Protein AF-A0A8D8NTU5-F1 (afdb_monomer_lite)

Organism: Culex pipiens (NCBI:txid7175)

Radius of gyration: 19.09 Å; chains: 1; bounding box: 68×35×54 Å

Foldseek 3Di:
DDDDPPDPPDVPPPDFDWQAQAAAPQPRDHTDGDKWKAFFQDFSHIHDPCCVVVLNDDPPDDSQGAIAIAGDPVRQVVDVVRQQFRFAARQRRRGRAHLLRNLVCCVVPPPPPPPRFTHANCCCHPPCVNYTDGTDPDDNNVCSCPVVVSDDPPPPPPPD

pLDDT: mean 86.29, std 16.46, range [33.97, 98.19]

Sequence (160 aa):
LLDVPAGRYSPHKDRPLIIAGISCTTCQKKPFAGNRYACLVCHNYDLCEECHTGKRFSKHHLPYHPMQQIMLKEAYAAQNPPPESIFRCPYCGDGELSASGLRDHCQELHQNCPGIRVRCSICGVCRVPYKNFTLLKSSLLDHLRDYHGLKGTEEAQNSG

Structure (mmCIF, N/CA/C/O backbone):
data_AF-A0A8D8NTU5-F1
#
_entry.id   AF-A0A8D8NTU5-F1
#
loop_
_atom_site.group_PDB
_atom_site.id
_atom_site.type_symbol
_atom_site.label_atom_id
_atom_site.label_alt_id
_atom_site.label_comp_id
_atom_site.label_asym_id
_atom_site.label_entity_id
_atom_site.label_seq_id
_atom_site.pdbx_PDB_ins_code
_atom_site.Cartn_x
_atom_site.Cartn_y
_atom_site.Cartn_z
_atom_site.occupancy
_atom_site.B_iso_or_equiv
_atom_site.auth_seq_id
_atom_site.auth_comp_id
_atom_site.auth_asym_id
_atom_site.auth_atom_id
_atom_site.pdbx_PDB_model_num
ATOM 1 N N . LEU A 1 1 ? -49.994 18.461 16.532 1.00 41.72 1 LEU A N 1
ATOM 2 C CA . LEU A 1 1 ? -49.641 17.459 15.505 1.00 41.72 1 LEU A CA 1
ATOM 3 C C . LEU A 1 1 ? -48.348 17.944 14.877 1.00 41.72 1 LEU A C 1
ATOM 5 O O . LEU A 1 1 ? -48.370 18.992 14.256 1.00 41.72 1 LEU A O 1
ATOM 9 N N . LEU A 1 2 ? -47.220 17.321 15.220 1.00 33.97 2 LEU A N 1
ATOM 10 C CA . LEU A 1 2 ? -45.899 17.761 14.767 1.00 33.97 2 LEU A CA 1
ATOM 11 C C . LEU A 1 2 ? -45.625 17.160 13.387 1.00 33.97 2 LEU A C 1
ATOM 13 O O . LEU A 1 2 ? -45.531 15.940 13.263 1.00 33.97 2 LEU A O 1
ATOM 17 N N . ASP A 1 3 ? -45.494 18.020 12.383 1.00 40.88 3 ASP A N 1
ATOM 18 C CA . ASP A 1 3 ? -45.007 17.663 11.055 1.00 40.88 3 ASP A CA 1
ATOM 19 C C . ASP A 1 3 ? -43.499 17.379 11.120 1.00 40.88 3 ASP A C 1
ATOM 21 O O . ASP A 1 3 ? -42.673 18.289 11.200 1.00 40.88 3 ASP A O 1
ATOM 25 N N . VAL A 1 4 ? -43.131 16.097 11.102 1.00 50.38 4 VAL A N 1
ATOM 26 C CA . VAL A 1 4 ? -41.750 15.649 10.878 1.00 50.38 4 VAL A CA 1
ATOM 27 C C . VAL A 1 4 ? -41.600 15.371 9.380 1.00 50.38 4 VAL A C 1
ATOM 29 O O . VAL A 1 4 ? -42.286 14.481 8.871 1.00 50.38 4 VAL A O 1
ATOM 32 N N . PRO A 1 5 ? -40.734 16.086 8.638 1.00 49.81 5 PRO A N 1
ATOM 33 C CA . PRO A 1 5 ? -40.533 15.792 7.228 1.00 49.81 5 PRO A CA 1
ATOM 34 C C . PRO A 1 5 ? -39.857 14.428 7.074 1.00 49.81 5 PRO A C 1
ATOM 36 O O . PRO A 1 5 ? -38.965 14.063 7.843 1.00 49.81 5 PRO A O 1
ATOM 39 N N . ALA A 1 6 ? -40.286 13.685 6.053 1.00 51.97 6 ALA A N 1
ATOM 40 C CA . ALA A 1 6 ? -39.784 12.371 5.671 1.00 51.97 6 ALA A CA 1
ATOM 41 C C . ALA A 1 6 ? -38.309 12.424 5.217 1.00 51.97 6 ALA A C 1
ATOM 43 O O . ALA A 1 6 ? -37.983 12.320 4.035 1.00 51.97 6 ALA A O 1
ATOM 44 N N . GLY A 1 7 ? -37.394 12.586 6.169 1.00 46.09 7 GLY A N 1
ATOM 45 C CA . GLY A 1 7 ? -35.979 12.306 5.995 1.00 46.09 7 GLY A CA 1
ATOM 46 C C . GLY A 1 7 ? -35.772 10.799 6.052 1.00 46.09 7 GLY A C 1
ATOM 47 O O . GLY A 1 7 ? -36.058 10.164 7.063 1.00 46.09 7 GLY A O 1
ATOM 48 N N . ARG A 1 8 ? -35.298 10.213 4.951 1.00 50.47 8 ARG A N 1
ATOM 49 C CA . ARG A 1 8 ? -34.954 8.790 4.842 1.00 50.47 8 ARG A CA 1
ATOM 50 C C . ARG A 1 8 ? -33.957 8.409 5.943 1.00 50.47 8 ARG A C 1
ATOM 52 O O . ARG A 1 8 ? -32.763 8.669 5.807 1.00 50.47 8 ARG A O 1
ATOM 59 N N . TYR A 1 9 ? -34.436 7.783 7.014 1.00 42.56 9 TYR A N 1
ATOM 60 C CA . TYR A 1 9 ? -33.579 7.109 7.982 1.00 42.56 9 TYR A CA 1
ATOM 61 C C . TYR A 1 9 ? -32.863 5.965 7.257 1.00 42.56 9 TYR A C 1
ATOM 63 O O . TYR A 1 9 ? -33.484 4.974 6.878 1.00 42.56 9 TYR A O 1
ATOM 71 N N . SER A 1 10 ? -31.567 6.143 6.996 1.00 48.06 10 SER A N 1
ATOM 72 C CA . SER A 1 10 ? -30.708 5.114 6.417 1.00 48.06 10 SER A CA 1
ATOM 73 C C . SER A 1 10 ? -29.808 4.579 7.535 1.00 48.06 10 SER A C 1
ATOM 75 O O . SER A 1 10 ? -28.871 5.277 7.927 1.00 48.06 10 SER A O 1
ATOM 77 N N . PRO A 1 11 ? -30.066 3.376 8.079 1.00 46.66 11 PRO A N 1
ATOM 78 C CA . PRO A 1 11 ? -29.432 2.863 9.303 1.00 46.66 11 PRO A CA 1
ATOM 79 C C . PRO A 1 11 ? -27.925 2.546 9.176 1.00 46.66 11 PRO A C 1
ATOM 81 O O . PRO A 1 11 ? -27.339 1.938 10.070 1.00 46.66 11 PRO A O 1
ATOM 84 N N . HIS A 1 12 ? -27.275 2.954 8.081 1.00 53.31 12 HIS A N 1
ATOM 85 C CA . HIS A 1 12 ? -25.890 2.613 7.751 1.00 53.31 12 HIS A CA 1
ATOM 86 C C . HIS A 1 12 ? -24.923 3.806 7.687 1.00 53.31 12 HIS A C 1
ATOM 88 O O . HIS A 1 12 ? -23.729 3.582 7.514 1.00 53.31 12 HIS A O 1
ATOM 94 N N . LYS A 1 13 ? -25.386 5.058 7.825 1.00 53.03 13 LYS A N 1
ATOM 95 C CA . LYS A 1 13 ? -24.521 6.236 7.608 1.00 53.03 13 LYS A CA 1
ATOM 96 C C . LYS A 1 13 ? -23.620 6.614 8.796 1.00 53.03 13 LYS A C 1
ATOM 98 O O . LYS A 1 13 ? -22.629 7.299 8.583 1.00 53.03 13 LYS A O 1
ATOM 103 N N . ASP A 1 14 ? -23.905 6.108 9.998 1.00 61.22 14 ASP A N 1
ATOM 104 C CA . ASP A 1 14 ? -23.246 6.566 11.235 1.00 61.22 14 ASP A CA 1
ATOM 105 C C . ASP A 1 14 ? -22.324 5.530 11.894 1.00 61.22 14 ASP A C 1
ATOM 107 O O . ASP A 1 14 ? -21.728 5.799 12.939 1.00 61.22 14 ASP A O 1
ATOM 111 N N . ARG A 1 15 ? -22.179 4.328 11.317 1.00 70.94 15 ARG A N 1
ATOM 112 C CA . ARG A 1 15 ? -21.249 3.333 11.863 1.00 70.94 15 ARG A CA 1
ATOM 113 C C . ARG A 1 15 ? -19.886 3.476 11.182 1.00 70.94 15 ARG A C 1
ATOM 115 O O . ARG A 1 15 ? -19.788 3.186 9.989 1.00 70.94 15 ARG A O 1
ATOM 122 N N . PRO A 1 16 ? -18.824 3.858 11.913 1.00 79.19 16 PRO A N 1
ATOM 123 C CA . PRO A 1 16 ? -17.495 3.915 11.332 1.00 79.19 16 PRO A CA 1
ATOM 124 C C . PRO A 1 16 ? -17.075 2.522 10.869 1.00 79.19 16 PRO A C 1
ATOM 126 O O . PRO A 1 16 ? -17.228 1.535 11.591 1.00 79.19 16 PRO A O 1
ATOM 129 N N . LEU A 1 17 ? -16.532 2.452 9.660 1.00 88.31 17 LEU A N 1
ATOM 130 C CA . LEU A 1 17 ? -15.917 1.245 9.131 1.00 88.31 17 LEU A CA 1
ATOM 131 C C . LEU A 1 17 ? -14.670 0.911 9.960 1.00 88.31 17 LEU A C 1
ATOM 133 O O . LEU A 1 17 ? -13.812 1.768 10.183 1.00 88.31 17 LEU A O 1
ATOM 137 N N . ILE A 1 18 ? -14.609 -0.325 10.461 1.00 91.94 18 ILE A N 1
ATOM 138 C CA . ILE A 1 18 ? -13.620 -0.757 11.454 1.00 91.94 18 ILE A CA 1
ATOM 139 C C . ILE A 1 18 ? -12.559 -1.658 10.817 1.00 91.94 18 ILE A C 1
ATOM 141 O O . ILE A 1 18 ? -12.872 -2.699 10.238 1.00 91.94 18 ILE A O 1
ATOM 145 N N . ILE A 1 19 ? -11.286 -1.310 11.015 1.00 92.88 19 ILE A N 1
ATOM 146 C CA . ILE A 1 19 ? -10.144 -2.176 10.723 1.00 92.88 19 ILE A CA 1
ATOM 147 C C . ILE A 1 19 ? -9.940 -3.137 11.899 1.00 92.88 19 ILE A C 1
ATOM 149 O O . ILE A 1 19 ? -9.322 -2.805 12.915 1.00 92.88 19 ILE A O 1
ATOM 153 N N . ALA A 1 20 ? -10.467 -4.352 11.766 1.00 91.19 20 ALA A N 1
ATOM 154 C CA . ALA A 1 20 ? -10.200 -5.441 12.700 1.00 91.19 20 ALA A CA 1
ATOM 155 C C . ALA A 1 20 ? -8.873 -6.152 12.369 1.00 91.19 20 ALA A C 1
ATOM 157 O O . ALA A 1 20 ? -8.402 -6.137 11.235 1.00 91.19 20 ALA A O 1
ATOM 158 N N . GLY A 1 21 ? -8.254 -6.793 13.365 1.00 89.38 21 GLY A N 1
ATOM 159 C CA . GLY A 1 21 ? -7.074 -7.650 13.166 1.00 89.38 21 GLY A CA 1
ATOM 160 C C . GLY A 1 21 ? -5.720 -6.930 13.120 1.00 89.38 21 GLY A C 1
ATOM 161 O O . GLY A 1 21 ? -4.723 -7.517 13.543 1.00 89.38 21 GLY A O 1
ATOM 162 N N . ILE A 1 22 ? -5.683 -5.650 12.750 1.00 94.12 22 ILE A N 1
ATOM 163 C CA . ILE A 1 22 ? -4.462 -4.830 12.660 1.00 94.12 22 ILE A CA 1
ATOM 164 C C . ILE A 1 22 ? -4.324 -3.921 13.883 1.00 94.12 22 ILE A C 1
ATOM 166 O O . ILE A 1 22 ? -5.315 -3.405 14.392 1.00 94.12 22 ILE A O 1
ATOM 170 N N . SER A 1 23 ? -3.094 -3.742 14.366 1.00 95.06 23 SER A N 1
ATOM 171 C CA . SER A 1 23 ? -2.765 -2.755 15.399 1.00 95.06 23 SER A CA 1
ATOM 172 C C . SER A 1 23 ? -1.952 -1.632 14.776 1.00 95.06 23 SER A C 1
ATOM 174 O O . SER A 1 23 ? -1.042 -1.905 13.995 1.00 95.06 23 SER A O 1
ATOM 176 N N . CYS A 1 24 ? -2.268 -0.385 15.120 1.00 96.12 24 CYS A N 1
ATOM 177 C CA . CYS A 1 24 ? -1.425 0.738 14.731 1.00 96.12 24 CYS A CA 1
ATOM 178 C C . CYS A 1 24 ? -0.057 0.615 15.419 1.00 96.12 24 CYS A C 1
ATOM 180 O O . CYS A 1 24 ? 0.020 0.634 16.644 1.00 96.12 24 CYS A O 1
ATOM 182 N N . THR A 1 25 ? 1.035 0.547 14.663 1.00 95.69 25 THR A N 1
ATOM 183 C CA . THR A 1 25 ? 2.390 0.388 15.208 1.00 95.69 25 THR A CA 1
ATOM 184 C C . THR A 1 25 ? 2.808 1.564 16.094 1.00 95.69 25 THR A C 1
ATOM 186 O O . THR A 1 25 ? 3.612 1.389 17.005 1.00 95.69 25 THR A O 1
ATOM 189 N N . THR A 1 26 ? 2.254 2.759 15.866 1.00 95.44 26 THR A N 1
ATOM 190 C CA . THR A 1 26 ? 2.629 3.960 16.624 1.00 95.44 26 THR A CA 1
ATOM 191 C C . THR A 1 26 ? 1.812 4.146 17.904 1.00 95.44 26 THR A C 1
ATOM 193 O O . THR A 1 26 ? 2.392 4.384 18.958 1.00 95.44 26 THR A O 1
ATOM 196 N N . CYS A 1 27 ? 0.478 4.052 17.844 1.00 96.19 27 CYS A N 1
ATOM 197 C CA . CYS A 1 27 ? -0.388 4.299 19.009 1.00 96.19 27 CYS A CA 1
ATOM 198 C C . CYS A 1 27 ? -0.999 3.033 19.621 1.00 96.19 27 CYS A C 1
ATOM 200 O O . CYS A 1 27 ? -1.753 3.134 20.581 1.00 96.19 27 CYS A O 1
ATOM 202 N N . GLN A 1 28 ? -0.714 1.857 19.055 1.00 96.00 28 GLN A N 1
ATOM 203 C CA . GLN A 1 28 ? -1.180 0.539 19.510 1.00 96.00 28 GLN A CA 1
ATOM 204 C C . GLN A 1 28 ? -2.709 0.349 19.518 1.00 96.00 28 GLN A C 1
ATOM 206 O O . GLN A 1 28 ? -3.205 -0.682 19.970 1.00 96.00 28 GLN A O 1
ATOM 211 N N . LYS A 1 29 ? -3.472 1.311 18.977 1.00 95.69 29 LYS A N 1
ATOM 212 C CA . LYS A 1 29 ? -4.934 1.236 18.857 1.00 95.69 29 LYS A CA 1
ATOM 213 C C . LYS A 1 29 ? -5.326 0.007 18.022 1.00 95.69 29 LYS A C 1
ATOM 215 O O . LYS A 1 29 ? -4.844 -0.148 16.896 1.00 95.69 29 LYS A O 1
ATOM 220 N N . LYS A 1 30 ? -6.204 -0.839 18.576 1.00 94.50 30 LYS A N 1
ATOM 221 C CA . LYS A 1 30 ? -6.808 -2.013 17.927 1.00 94.50 30 LYS A CA 1
ATOM 222 C C . LYS A 1 30 ? -8.157 -2.361 18.592 1.00 94.50 30 LYS A C 1
ATOM 224 O O . LYS A 1 30 ? -8.174 -2.551 19.804 1.00 94.50 30 LYS A O 1
ATOM 229 N N . PRO A 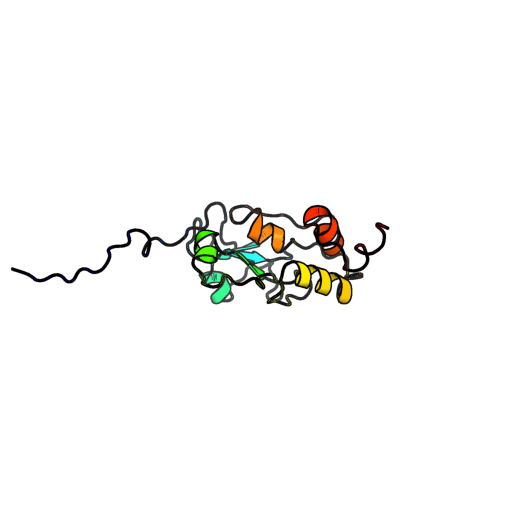1 31 ? -9.256 -2.518 17.830 1.00 92.44 31 PRO A N 1
ATOM 230 C CA . PRO A 1 31 ? -9.387 -2.119 16.429 1.00 92.44 31 PRO A CA 1
ATOM 231 C C . PRO A 1 31 ? -9.376 -0.583 16.290 1.00 92.44 31 PRO A C 1
ATOM 233 O O . PRO A 1 31 ? -9.436 0.139 17.285 1.00 92.44 31 PRO A O 1
ATOM 236 N N . PHE A 1 32 ? -9.300 -0.067 15.065 1.00 94.69 32 PHE A N 1
ATOM 237 C CA . PHE A 1 32 ? -9.429 1.370 14.797 1.00 94.69 32 PHE A CA 1
ATOM 238 C C . PHE A 1 32 ? -10.366 1.638 13.619 1.00 94.69 32 PHE A C 1
ATOM 240 O O . PHE A 1 32 ? -10.533 0.792 12.744 1.00 94.69 32 PHE A O 1
ATOM 247 N N . ALA A 1 33 ? -10.999 2.809 13.629 1.00 92.19 33 ALA A N 1
ATOM 248 C CA . ALA A 1 33 ? -11.869 3.278 12.557 1.00 92.19 33 ALA A CA 1
ATOM 249 C C . ALA A 1 33 ? -11.074 3.955 11.432 1.00 92.19 33 ALA A C 1
ATOM 251 O O . ALA A 1 33 ? -9.964 4.443 11.664 1.00 92.19 33 ALA A O 1
ATOM 252 N N . GLY A 1 34 ? -11.686 4.029 10.250 1.00 90.81 34 GLY A N 1
ATOM 253 C CA . GLY A 1 34 ? -11.158 4.768 9.104 1.00 90.81 34 GLY A CA 1
ATOM 254 C C . GLY A 1 34 ? -10.188 3.944 8.263 1.00 90.81 34 GLY A C 1
ATOM 255 O O . GLY A 1 34 ? -10.322 2.725 8.145 1.00 90.81 34 GLY A O 1
ATOM 256 N N . ASN A 1 35 ? -9.217 4.623 7.658 1.00 94.44 35 ASN A N 1
ATOM 257 C CA . ASN A 1 35 ? -8.268 3.999 6.740 1.00 94.44 35 ASN A CA 1
ATOM 258 C C . ASN A 1 35 ? -7.093 3.322 7.463 1.00 94.44 35 ASN A C 1
ATOM 260 O O . ASN A 1 35 ? -6.574 3.810 8.474 1.00 94.44 35 ASN A O 1
ATOM 264 N N . ARG A 1 36 ? -6.624 2.206 6.894 1.00 96.38 36 ARG A N 1
ATOM 265 C CA . ARG A 1 36 ? -5.341 1.586 7.248 1.00 96.38 36 ARG A CA 1
ATOM 266 C C . ARG A 1 36 ? -4.259 2.133 6.324 1.00 96.38 36 ARG A C 1
ATOM 268 O O . ARG A 1 36 ? -4.437 2.140 5.113 1.00 96.38 36 ARG A O 1
ATOM 275 N N . TYR A 1 37 ? -3.115 2.509 6.877 1.00 97.12 37 TYR A N 1
ATOM 276 C CA . TYR A 1 37 ? -1.943 2.908 6.102 1.00 97.12 37 TYR A CA 1
ATOM 277 C C . TYR A 1 37 ? -0.820 1.910 6.346 1.00 97.12 37 TYR A C 1
ATOM 279 O O . TYR A 1 37 ? -0.261 1.857 7.437 1.00 97.12 37 TYR A O 1
ATOM 287 N N . ALA A 1 38 ? -0.491 1.103 5.345 1.00 97.06 38 ALA A N 1
ATOM 288 C CA . ALA A 1 38 ? 0.543 0.080 5.438 1.00 97.06 38 ALA A CA 1
ATOM 289 C C . ALA A 1 38 ? 1.843 0.578 4.800 1.00 97.06 38 ALA A C 1
ATOM 291 O O . ALA A 1 38 ? 1.839 0.984 3.641 1.00 97.06 38 ALA A O 1
ATOM 292 N N . CYS A 1 39 ? 2.968 0.508 5.513 1.00 97.31 39 CYS A N 1
ATOM 293 C CA . CYS A 1 39 ? 4.276 0.727 4.885 1.00 97.31 39 CYS A CA 1
ATOM 294 C C . CYS A 1 39 ? 4.514 -0.336 3.806 1.00 97.31 39 CYS A C 1
ATOM 296 O O . CYS A 1 39 ? 4.079 -1.468 3.948 1.00 97.31 39 CYS A O 1
ATOM 298 N N . LEU A 1 40 ? 5.216 -0.027 2.729 1.00 97.25 40 LEU A N 1
ATOM 299 C CA . LEU A 1 40 ? 5.481 -0.997 1.666 1.00 97.25 40 LEU A CA 1
ATOM 300 C C . LEU A 1 40 ? 6.873 -1.635 1.775 1.00 97.25 40 LEU A C 1
ATOM 302 O O . LEU A 1 40 ? 7.197 -2.524 0.996 1.00 97.25 40 LEU 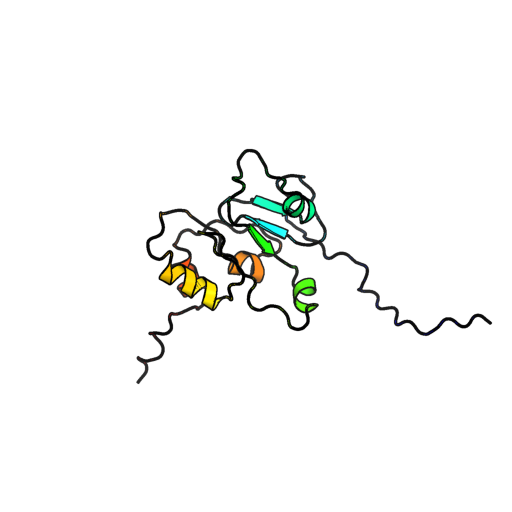A O 1
ATOM 306 N N . VAL A 1 41 ? 7.669 -1.244 2.777 1.00 95.44 41 VAL A N 1
ATOM 307 C CA . VAL A 1 41 ? 9.070 -1.684 2.950 1.00 95.44 41 VAL A CA 1
ATOM 308 C C . VAL A 1 41 ? 9.318 -2.341 4.314 1.00 95.44 41 VAL A C 1
ATOM 310 O O . VAL A 1 41 ? 10.063 -3.311 4.425 1.00 95.44 41 VAL A O 1
ATOM 313 N N . CYS A 1 42 ? 8.671 -1.866 5.379 1.00 94.81 42 CYS A N 1
ATOM 314 C CA . CYS A 1 42 ? 8.811 -2.456 6.713 1.00 94.81 42 CYS A CA 1
ATOM 315 C C . CYS A 1 42 ? 7.946 -3.712 6.877 1.00 94.81 42 CYS A C 1
ATOM 317 O O . CYS A 1 42 ? 6.860 -3.807 6.305 1.00 94.81 42 CYS A O 1
ATOM 319 N N . HIS A 1 43 ? 8.371 -4.637 7.739 1.00 91.38 43 HIS A N 1
ATOM 320 C CA . HIS A 1 43 ? 7.546 -5.763 8.184 1.00 91.38 43 HIS A CA 1
ATOM 321 C C . HIS A 1 43 ? 6.482 -5.291 9.181 1.00 91.38 43 HIS A C 1
ATOM 323 O O . HIS A 1 43 ? 6.823 -4.588 10.128 1.00 91.38 43 HIS A O 1
ATOM 329 N N . ASN A 1 44 ? 5.224 -5.714 8.997 1.00 88.75 44 ASN A N 1
ATOM 330 C CA . ASN A 1 44 ? 4.120 -5.505 9.952 1.00 88.75 44 ASN A CA 1
ATOM 331 C C . ASN A 1 44 ? 3.992 -4.057 10.471 1.00 88.75 44 ASN A C 1
ATOM 333 O O . ASN A 1 44 ? 3.676 -3.836 11.640 1.00 88.75 44 ASN A O 1
ATOM 337 N N . TYR A 1 45 ? 4.303 -3.078 9.617 1.00 95.38 45 TYR A N 1
ATOM 338 C CA . TYR A 1 45 ? 4.206 -1.665 9.958 1.00 95.38 45 TYR A CA 1
ATOM 339 C C . TYR A 1 45 ? 2.945 -1.081 9.340 1.00 95.38 45 TYR A C 1
ATOM 341 O O . TYR A 1 45 ? 2.853 -0.947 8.112 1.00 95.38 45 TYR A O 1
ATOM 349 N N . ASP A 1 46 ? 1.993 -0.759 10.203 1.00 96.06 46 ASP A N 1
ATOM 350 C CA . ASP A 1 46 ? 0.654 -0.324 9.849 1.00 96.06 46 ASP A CA 1
ATOM 351 C C . ASP A 1 46 ? 0.249 0.825 10.766 1.00 96.06 46 ASP A C 1
ATOM 353 O O . ASP A 1 46 ? 0.431 0.761 11.978 1.00 96.06 46 ASP A O 1
ATOM 357 N N . LEU A 1 47 ? -0.307 1.887 10.203 1.00 96.88 47 LEU A N 1
ATOM 358 C CA . LEU A 1 47 ? -0.774 3.053 10.933 1.00 96.88 47 LEU A CA 1
ATOM 359 C C . LEU A 1 47 ? -2.283 3.194 10.773 1.00 96.88 47 LEU A C 1
ATOM 361 O O . LEU A 1 47 ? -2.839 2.929 9.704 1.00 96.88 47 LEU A O 1
ATOM 365 N N . CYS A 1 48 ? -2.943 3.647 11.837 1.00 97.00 48 CYS A N 1
ATOM 366 C CA . CYS A 1 48 ? -4.271 4.225 11.699 1.00 97.00 48 CYS A CA 1
ATOM 367 C C . CYS A 1 48 ? -4.182 5.593 11.010 1.00 97.00 48 CYS A C 1
ATOM 369 O O . CYS A 1 48 ? -3.129 6.239 11.003 1.00 97.00 48 CYS A O 1
ATOM 371 N N . GLU A 1 49 ? -5.310 6.054 10.481 1.00 95.88 49 GLU A N 1
ATOM 372 C CA . GLU A 1 49 ? -5.434 7.341 9.797 1.00 95.88 49 GLU A CA 1
ATOM 373 C C . GLU A 1 49 ? -4.935 8.532 10.623 1.00 95.88 49 GLU A C 1
ATOM 375 O O . GLU A 1 49 ? -4.183 9.358 10.113 1.00 95.88 49 GLU A O 1
ATOM 380 N N . GLU A 1 50 ? -5.245 8.576 11.920 1.00 96.44 50 GLU A N 1
ATOM 381 C CA . GLU A 1 50 ? -4.782 9.633 12.831 1.00 96.44 50 GLU A CA 1
ATOM 382 C C . GLU A 1 50 ? -3.245 9.679 12.934 1.00 96.44 50 GLU A C 1
ATOM 384 O O . GLU A 1 50 ? -2.635 10.745 12.897 1.00 96.44 50 GLU A O 1
ATOM 389 N N . CYS A 1 51 ? -2.590 8.518 13.037 1.00 96.88 51 CYS A N 1
ATOM 390 C CA . CYS A 1 51 ? -1.130 8.453 13.109 1.00 96.88 51 CYS A CA 1
ATOM 391 C C . CYS A 1 51 ? -0.476 8.798 11.772 1.00 96.88 51 CYS A C 1
ATOM 393 O O . CYS A 1 51 ? 0.549 9.475 11.768 1.00 96.88 51 CYS A O 1
ATOM 395 N N . HIS A 1 52 ? -1.060 8.353 10.659 1.00 96.62 52 HIS A N 1
ATOM 396 C CA . HIS A 1 52 ? -0.542 8.654 9.330 1.00 96.62 52 HIS A CA 1
ATOM 397 C C . HIS A 1 52 ? -0.661 10.150 9.001 1.00 96.62 52 HIS A C 1
ATOM 399 O O . HIS A 1 52 ? 0.333 10.791 8.667 1.00 96.62 52 HIS A O 1
ATOM 405 N N . THR A 1 53 ? -1.851 10.732 9.169 1.00 95.50 53 THR A N 1
ATOM 406 C CA . THR A 1 53 ? -2.108 12.162 8.909 1.00 95.50 53 THR A CA 1
ATOM 407 C C . THR A 1 53 ? -1.349 13.070 9.875 1.00 95.50 53 THR A C 1
ATOM 409 O O . THR A 1 53 ? -0.779 14.076 9.459 1.00 95.50 53 THR A O 1
ATOM 412 N N . GLY A 1 54 ? -1.235 12.667 11.144 1.00 96.06 54 GLY A N 1
ATOM 413 C CA . GLY A 1 54 ? -0.400 13.332 12.143 1.00 96.06 54 GLY A CA 1
ATOM 414 C C . GLY A 1 54 ? 1.108 13.129 11.956 1.00 96.06 54 GLY A C 1
ATOM 415 O O . GLY A 1 54 ? 1.867 13.541 12.831 1.00 96.06 54 GLY A O 1
ATOM 416 N N . LYS A 1 55 ? 1.550 12.468 10.873 1.00 94.62 55 LYS A N 1
ATOM 417 C CA . LYS A 1 55 ? 2.960 12.165 10.559 1.00 94.62 55 LYS A CA 1
ATOM 418 C C . LYS A 1 55 ? 3.712 11.515 11.730 1.00 94.62 55 LYS A C 1
ATOM 420 O O . LYS A 1 55 ? 4.900 11.760 11.931 1.00 94.62 55 LYS A O 1
ATOM 425 N N . ARG A 1 56 ? 3.025 10.687 12.525 1.00 93.88 56 ARG A N 1
ATOM 426 C CA . ARG A 1 56 ? 3.614 9.992 13.674 1.00 93.88 56 ARG A CA 1
ATOM 427 C C . ARG A 1 56 ? 4.262 8.692 13.202 1.00 93.88 56 ARG A C 1
ATOM 429 O O . ARG A 1 56 ? 3.589 7.832 12.637 1.00 93.88 56 ARG A O 1
ATOM 436 N N . PHE A 1 57 ? 5.540 8.507 13.507 1.00 90.31 57 PHE A N 1
ATOM 437 C CA . PHE A 1 57 ? 6.290 7.296 13.176 1.00 90.31 57 PHE A CA 1
ATOM 438 C C . PHE A 1 57 ? 7.081 6.781 14.382 1.00 90.31 57 PHE A C 1
ATOM 440 O O . PHE A 1 57 ? 7.349 7.508 15.338 1.00 90.31 57 PHE A O 1
ATOM 447 N N . SER A 1 58 ? 7.443 5.500 14.348 1.00 88.00 58 SER A N 1
ATOM 448 C CA . SER A 1 58 ? 8.271 4.880 15.387 1.00 88.00 58 SER A CA 1
ATOM 449 C C . SER A 1 58 ? 9.761 5.039 15.081 1.00 88.00 58 SER A C 1
ATOM 451 O O . SER A 1 58 ? 10.123 5.060 13.908 1.00 88.00 58 SER A O 1
ATOM 453 N N . LYS A 1 59 ? 10.599 4.941 16.124 1.00 80.12 59 LYS A N 1
ATOM 454 C CA . LYS A 1 59 ? 12.028 4.542 16.119 1.00 80.12 59 LYS A CA 1
ATOM 455 C C . LYS A 1 59 ? 12.609 4.086 14.772 1.00 80.12 59 LYS A C 1
ATOM 457 O O . LYS A 1 59 ? 13.476 4.713 14.175 1.00 80.12 59 LYS A O 1
ATOM 462 N N . HIS A 1 60 ? 12.132 2.920 14.352 1.00 84.06 60 HIS A N 1
ATOM 463 C CA . HIS A 1 60 ? 12.748 2.093 13.315 1.00 84.06 60 HIS A CA 1
ATOM 464 C C . HIS A 1 60 ? 12.079 2.233 11.942 1.00 84.06 60 HIS A C 1
ATOM 466 O O . HIS A 1 60 ? 12.383 1.471 11.028 1.00 84.06 60 HIS A O 1
ATOM 472 N N . HIS A 1 61 ? 11.151 3.181 11.799 1.00 93.00 61 HIS A N 1
ATOM 473 C CA . HIS A 1 61 ? 10.492 3.484 10.538 1.00 93.00 61 HIS A CA 1
ATOM 474 C C . HIS A 1 61 ? 11.057 4.781 9.968 1.00 93.00 61 HIS A C 1
ATOM 476 O O . HIS A 1 61 ? 11.043 5.813 10.638 1.00 93.00 61 HIS A O 1
ATOM 482 N N . LEU A 1 62 ? 11.516 4.740 8.720 1.00 92.19 62 LEU A N 1
ATOM 483 C CA . LEU A 1 62 ? 12.032 5.921 8.042 1.00 92.19 62 LEU A CA 1
ATOM 484 C C . LEU A 1 62 ? 10.864 6.714 7.432 1.00 92.19 62 LEU A C 1
ATOM 486 O O . LEU A 1 62 ? 10.039 6.121 6.736 1.00 92.19 62 LEU A O 1
ATOM 490 N N . PRO A 1 63 ? 10.770 8.041 7.652 1.00 88.50 63 PRO A N 1
ATOM 491 C CA . PRO A 1 63 ? 9.627 8.843 7.196 1.00 88.50 63 PRO A CA 1
ATOM 492 C C . PRO A 1 63 ? 9.378 8.833 5.681 1.00 88.50 63 PRO A C 1
ATOM 494 O O . PRO A 1 63 ? 8.273 9.140 5.250 1.00 88.50 63 PRO A O 1
ATOM 497 N N . TYR A 1 64 ? 10.391 8.491 4.885 1.00 90.81 64 TYR A N 1
ATOM 498 C CA . TYR A 1 64 ? 10.325 8.427 3.423 1.00 90.81 64 TYR A CA 1
ATOM 499 C C . TYR A 1 64 ? 9.947 7.043 2.877 1.00 90.81 64 TYR A C 1
ATOM 501 O O . TYR A 1 64 ? 9.892 6.863 1.663 1.00 90.81 64 TYR A O 1
ATOM 509 N N . HIS A 1 65 ? 9.692 6.045 3.730 1.00 95.38 65 HIS A N 1
ATOM 510 C CA . HIS A 1 65 ? 9.178 4.768 3.246 1.00 95.38 65 HIS A CA 1
ATOM 511 C C . HIS A 1 65 ? 7.786 4.942 2.611 1.00 95.38 65 HIS A C 1
ATOM 513 O O . HIS A 1 65 ? 6.901 5.526 3.242 1.00 95.38 65 HIS A O 1
ATOM 519 N N . PRO A 1 66 ? 7.546 4.387 1.409 1.00 96.69 66 PRO A N 1
ATOM 520 C CA . PRO A 1 66 ? 6.236 4.442 0.773 1.00 96.69 66 PRO A CA 1
ATOM 521 C C . PRO A 1 66 ? 5.142 3.801 1.630 1.00 96.69 66 PRO A C 1
ATOM 523 O O . PRO A 1 66 ? 5.296 2.681 2.119 1.00 96.69 66 PRO A O 1
ATOM 526 N N . MET A 1 67 ? 4.019 4.502 1.780 1.00 97.38 67 MET A N 1
ATOM 527 C CA . MET A 1 67 ? 2.837 4.036 2.509 1.00 97.38 67 MET A CA 1
ATOM 528 C C . MET A 1 67 ? 1.663 3.848 1.538 1.00 97.38 67 MET A C 1
ATOM 530 O O . MET A 1 67 ? 1.345 4.744 0.755 1.00 97.38 67 MET A O 1
ATOM 534 N N . GLN A 1 68 ? 0.992 2.700 1.612 1.00 97.88 68 GLN A N 1
ATOM 535 C CA . GLN A 1 68 ? -0.233 2.399 0.874 1.00 97.88 68 GLN A CA 1
ATOM 536 C C . GLN A 1 68 ? -1.455 2.633 1.758 1.00 97.88 68 GLN A C 1
ATOM 538 O O . GLN A 1 68 ? -1.573 2.038 2.832 1.00 97.88 68 GLN A O 1
ATOM 543 N N . GLN A 1 69 ? -2.395 3.443 1.275 1.00 97.19 69 GLN A N 1
ATOM 544 C CA . GLN A 1 69 ? -3.727 3.533 1.865 1.00 97.19 69 GLN A CA 1
ATOM 545 C C . GLN A 1 69 ? -4.537 2.284 1.501 1.00 97.19 69 GLN A C 1
ATOM 547 O O . GLN A 1 69 ? -4.620 1.900 0.336 1.00 97.19 69 GLN A O 1
ATOM 552 N N . ILE A 1 70 ? -5.141 1.653 2.500 1.00 95.44 70 ILE A N 1
ATOM 553 C CA . ILE A 1 70 ? -6.007 0.485 2.373 1.00 95.44 70 ILE A CA 1
ATOM 554 C C . ILE A 1 70 ? -7.375 0.890 2.918 1.00 95.44 70 ILE A C 1
ATOM 556 O O . ILE A 1 70 ? -7.567 1.032 4.130 1.00 95.44 70 ILE A O 1
ATOM 560 N N . MET A 1 71 ? -8.310 1.101 1.994 1.00 92.69 71 MET A N 1
ATOM 561 C CA . MET A 1 71 ? -9.716 1.359 2.293 1.00 92.69 71 MET A CA 1
ATOM 562 C C . MET A 1 71 ? -10.453 0.040 2.517 1.00 92.69 71 MET A C 1
ATOM 564 O O . MET A 1 71 ? -10.108 -0.982 1.921 1.00 92.69 71 MET A O 1
ATOM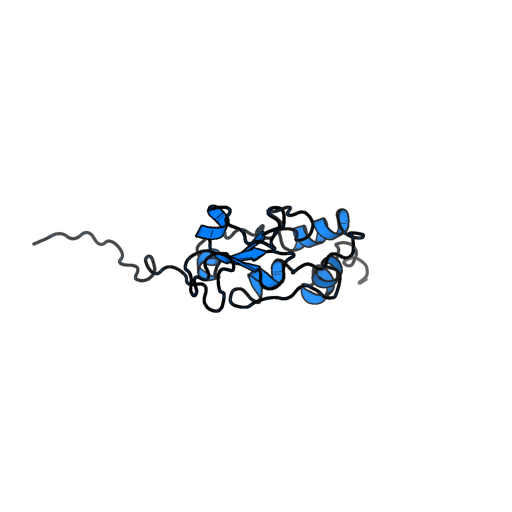 568 N N . LEU A 1 72 ? -11.501 0.064 3.340 1.00 89.38 72 LEU A N 1
ATOM 569 C CA . LEU A 1 72 ? -12.431 -1.062 3.389 1.00 89.38 72 LEU A CA 1
ATOM 570 C C . LEU A 1 72 ? -13.266 -1.131 2.117 1.00 89.38 72 LEU A C 1
ATOM 572 O O . LEU A 1 72 ? -13.515 -0.112 1.472 1.00 89.38 72 LEU A O 1
ATOM 576 N N . LYS A 1 73 ? -13.716 -2.339 1.771 1.00 87.94 73 LYS A N 1
ATOM 577 C CA . LYS A 1 73 ? -14.476 -2.587 0.542 1.00 87.94 73 LYS A CA 1
ATOM 578 C C . LYS A 1 73 ? -15.729 -1.718 0.478 1.00 87.94 73 LYS A C 1
ATOM 580 O O . LYS A 1 73 ? -16.052 -1.194 -0.580 1.00 87.94 73 LYS A O 1
ATOM 585 N N . GLU A 1 74 ? -16.389 -1.522 1.613 1.00 89.25 74 GLU A N 1
ATOM 586 C CA . GLU A 1 74 ? -17.576 -0.681 1.738 1.00 89.25 74 GLU A CA 1
ATOM 587 C C . GLU A 1 74 ? -17.241 0.801 1.506 1.00 89.25 74 GLU A C 1
ATOM 589 O O . GLU A 1 74 ? -17.977 1.485 0.802 1.00 89.25 74 GLU A O 1
ATOM 594 N N . ALA A 1 75 ? -16.107 1.291 2.027 1.00 90.31 75 ALA A N 1
ATOM 595 C CA . ALA A 1 75 ? -15.644 2.666 1.797 1.00 90.31 75 ALA A CA 1
ATOM 596 C C . ALA A 1 75 ? -15.246 2.903 0.335 1.00 90.31 75 ALA A C 1
ATOM 598 O O . ALA A 1 75 ? -15.491 3.973 -0.217 1.00 90.31 75 ALA A O 1
ATOM 599 N N . TYR A 1 76 ? -14.620 1.905 -0.291 1.00 90.94 76 TYR A N 1
ATOM 600 C CA . TYR A 1 76 ? -14.267 1.953 -1.704 1.00 90.94 76 TYR A CA 1
ATOM 601 C C . TYR A 1 76 ? -15.519 1.965 -2.587 1.00 90.94 76 TYR A C 1
ATOM 603 O O . TYR A 1 76 ? -15.660 2.832 -3.441 1.00 90.94 76 TYR A O 1
ATOM 611 N N . ALA A 1 77 ? -16.469 1.061 -2.330 1.00 90.50 77 ALA A N 1
ATOM 612 C CA . ALA A 1 77 ? -17.714 0.954 -3.089 1.00 90.50 77 ALA A CA 1
ATOM 613 C C . ALA A 1 77 ? -18.659 2.154 -2.906 1.00 90.50 77 ALA A C 1
ATOM 615 O O . ALA A 1 77 ? -19.528 2.378 -3.743 1.00 90.50 77 ALA A O 1
ATOM 616 N N . ALA A 1 78 ? -18.507 2.923 -1.825 1.00 91.56 78 ALA A N 1
ATOM 617 C CA . ALA A 1 78 ? -19.267 4.151 -1.605 1.00 91.56 78 ALA A CA 1
ATOM 618 C C . ALA A 1 78 ? -18.814 5.323 -2.501 1.00 91.56 78 ALA A C 1
ATOM 620 O O . ALA A 1 78 ? -19.517 6.331 -2.575 1.00 91.56 78 ALA A O 1
ATOM 621 N N . GLN A 1 79 ? -17.657 5.218 -3.163 1.00 90.38 79 GLN A N 1
ATOM 622 C CA . GLN A 1 79 ? -17.164 6.233 -4.095 1.00 90.38 79 GLN A CA 1
ATOM 623 C C . GLN A 1 79 ? -17.832 6.071 -5.463 1.00 90.38 79 GLN A C 1
ATOM 625 O O . GLN A 1 79 ? -18.019 4.954 -5.940 1.00 90.38 79 GLN A O 1
ATOM 630 N N . ASN A 1 80 ? -18.202 7.189 -6.094 1.00 91.19 80 ASN A N 1
ATOM 631 C CA . ASN A 1 80 ? -18.917 7.192 -7.367 1.00 91.19 80 ASN A CA 1
ATOM 632 C C . ASN A 1 80 ? -18.349 8.260 -8.332 1.00 91.19 80 ASN A C 1
ATOM 634 O O . ASN A 1 80 ? -18.643 9.443 -8.134 1.00 91.19 80 ASN A O 1
ATOM 638 N N . PRO A 1 81 ? -17.565 7.868 -9.358 1.00 91.62 81 PRO A N 1
ATOM 639 C CA . PRO A 1 81 ? -17.075 6.507 -9.597 1.00 91.62 81 PRO A CA 1
ATOM 640 C C . PRO A 1 81 ? -16.019 6.090 -8.553 1.00 91.62 81 PRO A C 1
ATOM 642 O O . PRO A 1 81 ? -15.367 6.953 -7.958 1.00 91.62 81 PRO A O 1
ATOM 645 N N . PRO A 1 82 ? -15.828 4.783 -8.306 1.00 90.12 82 PRO A N 1
ATOM 646 C CA . PRO A 1 82 ? -14.706 4.321 -7.505 1.00 90.12 82 PRO A CA 1
ATOM 647 C C . PRO A 1 82 ? -13.383 4.589 -8.248 1.00 90.12 82 PRO A C 1
ATOM 649 O O . PRO A 1 82 ? -13.312 4.378 -9.459 1.00 90.12 82 PRO A O 1
ATOM 652 N N . PRO A 1 83 ? -12.322 5.046 -7.560 1.00 92.31 83 PRO A N 1
ATOM 653 C CA . PRO A 1 83 ? -11.054 5.352 -8.207 1.00 92.31 83 PRO A CA 1
ATOM 654 C C . PRO A 1 83 ? -10.346 4.072 -8.661 1.00 92.31 83 PRO A C 1
ATOM 656 O O . PRO A 1 83 ? -10.228 3.106 -7.903 1.00 92.31 83 PRO A O 1
ATOM 659 N N . GLU A 1 84 ? -9.828 4.074 -9.886 1.00 91.44 84 GLU A N 1
ATOM 660 C CA . GLU A 1 84 ? -9.075 2.944 -10.455 1.00 91.44 84 GLU A CA 1
ATOM 661 C C . GLU A 1 84 ? -7.568 3.029 -10.149 1.00 91.44 84 GLU A C 1
ATOM 663 O O . GLU A 1 84 ? -6.871 2.015 -10.072 1.00 91.44 84 GLU A O 1
ATOM 668 N N . SER A 1 85 ? -7.082 4.247 -9.906 1.00 96.62 85 SER A N 1
ATOM 669 C CA . SER A 1 85 ? -5.683 4.595 -9.655 1.00 96.62 85 SER A CA 1
ATOM 670 C C . SER A 1 85 ? -5.412 4.799 -8.165 1.00 96.62 85 SER A C 1
ATOM 672 O O . SER A 1 85 ? -5.344 5.921 -7.668 1.00 96.62 85 SER A O 1
ATOM 674 N N . ILE A 1 86 ? -5.297 3.699 -7.421 1.00 96.81 86 ILE A N 1
ATOM 675 C CA . ILE A 1 86 ? -5.175 3.726 -5.950 1.00 96.81 86 ILE A CA 1
ATOM 676 C C . ILE A 1 86 ? -3.853 3.167 -5.425 1.00 96.81 86 ILE A C 1
ATOM 678 O O . ILE A 1 86 ? -3.625 3.173 -4.211 1.00 96.81 86 ILE A O 1
ATOM 682 N N . PHE A 1 87 ? -2.992 2.644 -6.296 1.00 98.19 87 PHE A N 1
ATOM 683 C CA . PHE A 1 87 ? -1.766 1.982 -5.871 1.00 98.19 87 PHE A CA 1
ATOM 684 C C . PHE A 1 87 ? -0.592 2.952 -5.815 1.00 98.19 87 PHE A C 1
ATOM 686 O O . PHE A 1 87 ? -0.464 3.867 -6.626 1.00 98.19 87 PHE A O 1
ATOM 693 N N . ARG A 1 88 ? 0.286 2.714 -4.841 1.00 98.12 88 ARG A N 1
ATOM 694 C CA . ARG A 1 88 ? 1.579 3.377 -4.712 1.00 98.12 88 ARG A CA 1
ATOM 695 C C . ARG A 1 88 ? 2.701 2.396 -5.029 1.00 98.12 88 ARG A C 1
ATOM 697 O O . ARG A 1 88 ? 2.652 1.248 -4.583 1.00 98.12 88 ARG A O 1
ATOM 704 N N . CYS A 1 89 ? 3.724 2.844 -5.746 1.00 97.62 89 CYS A N 1
ATOM 705 C CA . CYS A 1 89 ? 4.946 2.094 -5.983 1.00 97.62 89 CYS A CA 1
ATOM 706 C C . CYS A 1 89 ? 5.710 1.876 -4.663 1.00 97.62 89 CYS A C 1
ATOM 708 O O . CYS A 1 89 ? 6.081 2.845 -3.996 1.00 97.62 89 CYS A O 1
ATOM 710 N N . PRO A 1 90 ? 6.001 0.622 -4.276 1.00 96.56 90 PRO A N 1
ATOM 711 C CA . PRO A 1 90 ? 6.784 0.320 -3.080 1.00 96.56 90 PRO A CA 1
ATOM 712 C C . PRO A 1 90 ? 8.240 0.793 -3.091 1.00 96.56 90 PRO A C 1
ATOM 714 O O . PRO A 1 90 ? 8.842 0.875 -2.024 1.00 96.56 90 PRO A O 1
ATOM 717 N N . TYR A 1 91 ? 8.812 1.057 -4.269 1.00 96.06 91 TYR A N 1
ATOM 718 C CA . TYR A 1 91 ? 10.226 1.414 -4.410 1.00 96.06 91 TYR A CA 1
ATOM 719 C C . TYR A 1 91 ? 10.471 2.917 -4.273 1.00 96.06 91 TYR A C 1
ATOM 721 O O . TYR A 1 91 ? 11.334 3.324 -3.503 1.00 96.06 91 TYR A O 1
ATOM 729 N N . CYS A 1 92 ? 9.710 3.741 -4.996 1.00 95.75 92 CYS A N 1
ATOM 730 C CA . CYS A 1 92 ? 9.900 5.196 -5.021 1.00 95.75 92 CYS A CA 1
ATOM 731 C C . CYS A 1 92 ? 8.768 5.977 -4.349 1.00 95.75 92 CYS A C 1
ATOM 733 O O . CYS A 1 92 ? 8.906 7.168 -4.092 1.00 95.75 92 CYS A O 1
ATOM 735 N N . GLY A 1 93 ? 7.644 5.319 -4.062 1.00 96.56 93 GLY A N 1
ATOM 736 C CA . GLY A 1 93 ? 6.474 5.981 -3.517 1.00 96.56 93 GLY A CA 1
ATOM 737 C C . GLY A 1 93 ? 5.633 6.726 -4.541 1.00 96.56 93 GLY A C 1
ATOM 738 O O . GLY A 1 93 ? 4.718 7.411 -4.103 1.00 96.56 93 GLY A O 1
ATOM 739 N N . ASP A 1 94 ? 5.874 6.594 -5.846 1.00 97.50 94 ASP A N 1
ATOM 740 C CA . ASP A 1 94 ? 4.997 7.203 -6.850 1.00 97.50 94 ASP A CA 1
ATOM 741 C C . ASP A 1 94 ? 3.566 6.652 -6.746 1.00 97.50 94 ASP A C 1
ATOM 743 O O . ASP A 1 94 ? 3.378 5.477 -6.424 1.00 97.50 94 ASP A O 1
ATOM 747 N N . GLY A 1 95 ? 2.567 7.517 -6.888 1.00 96.31 95 GLY A N 1
ATOM 748 C CA . GLY A 1 95 ? 1.170 7.236 -6.546 1.00 96.31 95 GLY A CA 1
ATOM 749 C C . GLY A 1 95 ? 0.230 7.306 -7.742 1.00 96.31 95 GLY A C 1
ATOM 750 O O . GLY A 1 95 ? 0.665 7.497 -8.867 1.00 96.31 95 GLY A O 1
ATOM 751 N N . GLU A 1 96 ? -1.072 7.158 -7.479 1.00 96.25 96 GLU A N 1
ATOM 752 C CA . GLU A 1 96 ? -2.124 7.288 -8.506 1.00 96.25 96 GLU A CA 1
ATOM 753 C C . GLU A 1 96 ? -1.957 6.298 -9.673 1.00 96.25 96 GLU A C 1
ATOM 755 O O . GLU A 1 96 ? -2.366 6.537 -10.810 1.00 96.25 96 GLU A O 1
ATOM 760 N N . LEU A 1 97 ? -1.399 5.125 -9.367 1.00 97.88 97 LEU A N 1
ATOM 761 C CA . LEU A 1 97 ? -1.180 4.061 -10.334 1.00 97.88 97 LEU A CA 1
ATOM 762 C C . LEU A 1 97 ? -2.380 3.112 -10.340 1.00 97.88 97 LEU A C 1
ATOM 764 O O . LEU A 1 97 ? -2.845 2.656 -9.287 1.00 97.88 97 LEU A O 1
ATOM 768 N N . SER A 1 98 ? -2.853 2.770 -11.538 1.00 97.44 98 SER A N 1
ATOM 769 C CA . SER A 1 98 ? -3.716 1.607 -11.741 1.00 97.44 98 SER A CA 1
ATOM 770 C C . SER A 1 98 ? -2.912 0.315 -11.537 1.00 97.44 98 SER A C 1
ATOM 772 O O . SER A 1 98 ? -1.690 0.337 -11.364 1.00 97.44 98 SER A O 1
ATOM 774 N N . ALA A 1 99 ? -3.576 -0.843 -11.552 1.00 96.88 99 ALA A N 1
ATOM 775 C CA . ALA A 1 99 ? -2.871 -2.121 -11.435 1.00 96.88 99 ALA A CA 1
ATOM 776 C C . ALA A 1 99 ? -1.841 -2.315 -12.566 1.00 96.88 99 ALA A C 1
ATOM 778 O O . ALA A 1 99 ? -0.694 -2.668 -12.290 1.00 96.88 99 ALA A O 1
ATOM 779 N N . SER A 1 100 ? -2.224 -2.038 -13.819 1.00 96.81 100 SER A N 1
ATOM 780 C CA . SER A 1 100 ? -1.307 -2.081 -14.964 1.00 96.81 100 SER A CA 1
ATOM 781 C C . SER A 1 100 ? -0.246 -0.987 -14.878 1.00 96.81 100 SER A C 1
ATOM 783 O O . SER A 1 100 ? 0.931 -1.294 -15.037 1.00 96.81 100 SER A O 1
ATOM 785 N N . GLY A 1 101 ? -0.635 0.238 -14.508 1.00 97.44 101 GLY A N 1
ATOM 786 C CA . GLY A 1 101 ? 0.289 1.361 -14.352 1.00 97.44 101 GLY A CA 1
ATOM 787 C C . GLY A 1 101 ? 1.392 1.082 -13.332 1.00 97.44 101 GLY A C 1
ATOM 788 O O . GLY A 1 101 ? 2.547 1.403 -13.576 1.00 97.44 101 GLY A O 1
ATOM 789 N N . LEU A 1 102 ? 1.082 0.394 -12.226 1.00 97.62 102 LEU A N 1
ATOM 790 C CA . LEU A 1 102 ? 2.097 -0.029 -11.258 1.00 97.62 102 LEU A CA 1
ATOM 791 C C . LEU A 1 102 ? 3.104 -1.011 -11.869 1.00 97.62 102 LEU A C 1
ATOM 793 O O . LEU A 1 102 ? 4.298 -0.922 -11.588 1.00 97.62 102 LEU A O 1
ATOM 797 N N . ARG A 1 103 ? 2.639 -1.953 -12.693 1.00 97.12 103 ARG A N 1
ATOM 798 C CA . ARG A 1 103 ? 3.524 -2.891 -13.389 1.00 97.12 103 ARG A CA 1
ATOM 799 C C . ARG A 1 103 ? 4.401 -2.158 -14.397 1.00 97.12 103 ARG A C 1
ATOM 801 O O . ARG A 1 103 ? 5.609 -2.376 -14.369 1.00 97.12 103 ARG A O 1
ATOM 808 N N . ASP A 1 104 ? 3.809 -1.319 -15.245 1.00 97.00 104 ASP A N 1
ATOM 809 C CA . ASP A 1 104 ? 4.519 -0.545 -16.275 1.00 97.00 104 ASP A CA 1
ATOM 810 C C . ASP A 1 104 ? 5.593 0.342 -15.636 1.00 97.00 104 ASP A C 1
ATOM 812 O O . ASP A 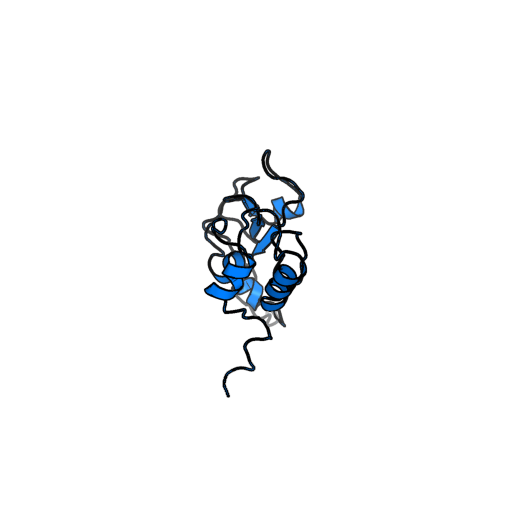1 104 ? 6.772 0.216 -15.960 1.00 97.00 104 ASP A O 1
ATOM 816 N N . HIS A 1 105 ? 5.220 1.094 -14.596 1.00 96.75 105 HIS A N 1
ATOM 817 C CA . HIS A 1 105 ? 6.142 1.879 -13.772 1.00 96.75 105 HIS A CA 1
ATOM 818 C C . HIS A 1 105 ? 7.315 1.042 -13.251 1.00 96.75 105 HIS A C 1
ATOM 820 O O . HIS A 1 105 ? 8.478 1.435 -13.344 1.00 96.75 105 HIS A O 1
ATOM 826 N N . CYS A 1 106 ? 7.033 -0.128 -12.665 1.00 95.56 106 CYS A N 1
ATOM 827 C CA . CYS A 1 106 ? 8.084 -0.996 -12.140 1.00 95.56 106 CYS A CA 1
ATOM 828 C C . CYS A 1 106 ? 8.993 -1.551 -13.239 1.00 95.56 106 CYS A C 1
ATOM 830 O O . CYS A 1 106 ? 10.182 -1.736 -12.989 1.00 95.56 106 CYS A O 1
ATOM 832 N N . GLN A 1 107 ? 8.457 -1.818 -14.426 1.00 95.50 107 GLN A N 1
ATOM 833 C CA . GLN A 1 107 ? 9.238 -2.279 -15.564 1.00 95.50 107 GLN A CA 1
ATOM 834 C C . GLN A 1 107 ? 10.163 -1.180 -16.092 1.00 95.50 107 GLN A C 1
ATOM 836 O O . GLN A 1 107 ? 11.343 -1.437 -16.298 1.00 95.50 107 GLN A O 1
ATOM 841 N N . GLU A 1 108 ? 9.668 0.043 -16.242 1.00 95.31 108 GLU A N 1
ATOM 842 C CA . GLU A 1 108 ? 10.443 1.152 -16.806 1.00 95.31 108 GLU A CA 1
ATOM 843 C C . GLU A 1 108 ? 11.502 1.688 -15.836 1.00 95.31 108 GLU A C 1
ATOM 845 O O . GLU A 1 108 ? 12.635 1.960 -16.230 1.00 95.31 108 GLU A O 1
ATOM 850 N N . LEU A 1 109 ? 11.156 1.820 -14.552 1.00 95.19 109 LEU A N 1
ATOM 851 C CA . LEU A 1 109 ? 11.985 2.547 -13.585 1.00 95.19 109 LEU A CA 1
ATOM 852 C C . LEU A 1 109 ? 12.687 1.642 -12.567 1.00 95.19 109 LEU A C 1
ATOM 854 O O . LEU A 1 109 ? 13.615 2.085 -11.883 1.00 95.19 109 LEU A O 1
ATOM 858 N N . HIS A 1 110 ? 12.257 0.382 -12.429 1.00 94.06 110 HIS A N 1
ATOM 859 C CA . HIS A 1 110 ? 12.701 -0.500 -11.343 1.00 94.06 110 HIS A CA 1
ATOM 860 C C . HIS A 1 110 ? 13.041 -1.937 -11.765 1.00 94.06 110 HIS A C 1
ATOM 862 O O . HIS A 1 110 ? 13.233 -2.780 -10.888 1.00 94.06 110 HIS A O 1
ATOM 868 N N . GLN A 1 111 ? 13.200 -2.226 -13.062 1.00 87.12 111 GLN A N 1
ATOM 869 C CA . GLN A 1 111 ? 13.587 -3.562 -13.543 1.00 87.12 111 GLN A CA 1
ATOM 870 C C . GLN A 1 111 ? 14.891 -4.067 -12.904 1.00 87.12 111 GLN A C 1
ATOM 872 O O . GLN A 1 111 ? 14.996 -5.243 -12.570 1.00 87.12 111 GLN A O 1
ATOM 877 N N . ASN A 1 112 ? 15.849 -3.163 -12.675 1.00 80.31 112 ASN A N 1
ATOM 878 C CA . ASN A 1 112 ? 17.155 -3.462 -12.077 1.00 80.31 112 ASN A CA 1
ATOM 879 C C . ASN A 1 112 ? 17.336 -2.802 -10.698 1.00 80.31 112 ASN A C 1
ATOM 881 O O . ASN A 1 112 ? 18.457 -2.488 -10.294 1.00 80.31 112 ASN A O 1
ATOM 885 N N . CYS A 1 113 ? 16.237 -2.516 -9.992 1.00 73.56 113 CYS A N 1
ATOM 886 C CA . CYS A 1 113 ? 16.294 -1.846 -8.695 1.00 73.56 113 CYS A CA 1
ATOM 887 C C . CYS A 1 113 ? 17.075 -2.709 -7.677 1.00 73.56 113 CYS A C 1
ATOM 889 O O . CYS A 1 113 ? 16.956 -3.938 -7.713 1.00 73.56 113 CYS A O 1
ATOM 891 N N . PRO A 1 114 ? 17.866 -2.111 -6.762 1.00 66.25 114 PRO A N 1
ATOM 892 C C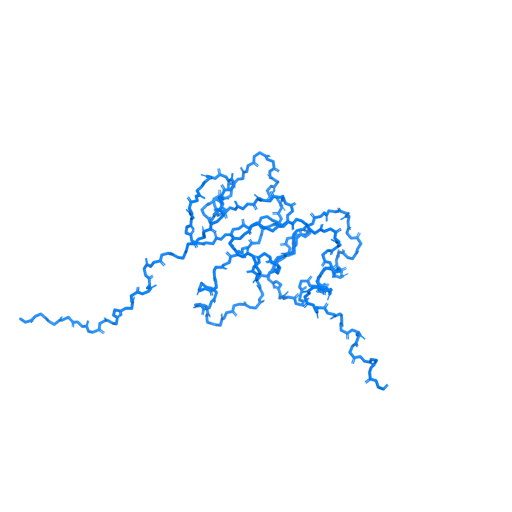A . PRO A 1 114 ? 18.556 -2.841 -5.697 1.00 66.25 114 PRO A CA 1
ATOM 893 C C . PRO A 1 114 ? 17.621 -3.798 -4.944 1.00 66.25 114 PRO A C 1
ATOM 895 O O . PRO A 1 114 ? 16.423 -3.542 -4.842 1.00 66.25 114 PRO A O 1
ATOM 898 N N . GLY A 1 115 ? 18.187 -4.877 -4.380 1.00 75.88 115 GLY A N 1
ATOM 899 C CA . GLY A 1 115 ? 17.502 -6.017 -3.735 1.00 75.88 115 GLY A CA 1
ATOM 900 C C . GLY A 1 115 ? 16.675 -5.716 -2.473 1.00 75.88 115 GLY A C 1
ATOM 901 O O . GLY A 1 115 ? 16.563 -6.553 -1.575 1.00 75.88 115 GLY A O 1
ATOM 902 N N . ILE A 1 116 ? 16.102 -4.519 -2.379 1.00 85.50 116 ILE A N 1
ATOM 903 C CA . ILE A 1 116 ? 15.116 -4.120 -1.391 1.00 85.50 116 ILE A CA 1
ATOM 904 C C . ILE A 1 116 ? 13.879 -4.990 -1.592 1.00 85.50 116 ILE A C 1
ATOM 906 O O . ILE A 1 116 ? 13.203 -4.957 -2.622 1.00 85.50 116 ILE A O 1
ATOM 910 N N . ARG A 1 117 ? 13.566 -5.770 -0.561 1.00 93.25 117 ARG A N 1
ATOM 911 C CA . ARG A 1 117 ? 12.315 -6.516 -0.501 1.00 93.25 117 ARG A CA 1
ATOM 912 C C . ARG A 1 117 ? 11.191 -5.560 -0.145 1.00 93.25 117 ARG A C 1
ATOM 914 O O . ARG A 1 117 ? 11.302 -4.790 0.807 1.00 93.25 117 ARG A O 1
ATOM 921 N N . VAL A 1 118 ? 10.102 -5.657 -0.888 1.00 95.62 118 VAL A N 1
ATOM 922 C CA . VAL A 1 118 ? 8.935 -4.790 -0.749 1.00 95.62 118 VAL A CA 1
ATOM 923 C C . VAL A 1 118 ? 7.671 -5.613 -0.572 1.00 95.62 118 VAL A C 1
ATOM 925 O O . VAL A 1 118 ? 7.651 -6.807 -0.861 1.00 95.62 118 VAL A O 1
ATOM 928 N N . ARG A 1 119 ? 6.597 -4.991 -0.098 1.00 96.25 119 ARG A N 1
ATOM 929 C CA . ARG A 1 119 ? 5.255 -5.569 -0.116 1.00 96.25 119 ARG A CA 1
ATOM 930 C C . ARG A 1 119 ? 4.540 -5.179 -1.409 1.00 96.25 119 ARG A C 1
ATOM 932 O O . ARG A 1 119 ? 4.677 -4.054 -1.874 1.00 96.25 119 ARG A O 1
ATOM 939 N N . CYS A 1 120 ? 3.716 -6.073 -1.951 1.00 96.50 120 CYS A N 1
ATOM 940 C CA . CYS A 1 120 ? 2.859 -5.743 -3.090 1.00 96.50 120 CYS A CA 1
ATOM 941 C C . CYS A 1 120 ? 1.649 -4.901 -2.648 1.00 96.50 120 CYS A C 1
ATOM 943 O O . CYS A 1 120 ? 0.830 -5.360 -1.845 1.00 96.50 120 CYS A O 1
ATOM 945 N N . SER A 1 121 ? 1.507 -3.703 -3.219 1.00 96.44 121 SER A N 1
ATOM 946 C CA . SER A 1 121 ? 0.384 -2.788 -2.975 1.00 96.44 121 SER A CA 1
ATOM 947 C C . SER A 1 121 ? -0.969 -3.409 -3.341 1.00 96.44 121 SER A C 1
ATOM 949 O O . SER A 1 121 ? -1.925 -3.282 -2.576 1.00 96.44 121 SER A O 1
ATOM 951 N N . ILE A 1 122 ? -1.038 -4.171 -4.441 1.00 96.12 122 ILE A N 1
ATOM 952 C CA . ILE A 1 122 ? -2.263 -4.870 -4.870 1.00 96.12 122 ILE A CA 1
ATOM 953 C C . ILE A 1 122 ? -2.657 -5.954 -3.863 1.00 96.12 122 ILE A C 1
ATOM 955 O O . ILE A 1 122 ? -3.816 -6.031 -3.460 1.00 96.12 122 ILE A O 1
ATOM 959 N N . CYS A 1 123 ? -1.710 -6.773 -3.394 1.00 95.62 123 CYS A N 1
ATOM 960 C CA . CYS A 1 123 ? -2.002 -7.766 -2.357 1.00 95.62 123 CYS A CA 1
ATOM 961 C C . CYS A 1 123 ? -2.519 -7.111 -1.068 1.00 95.62 123 CYS A C 1
ATOM 963 O O . CYS A 1 123 ? -3.510 -7.585 -0.508 1.00 95.62 123 CYS A O 1
ATOM 965 N N . GLY A 1 124 ? -1.874 -6.026 -0.626 1.00 92.94 124 GLY A N 1
ATOM 966 C CA . GLY A 1 124 ? -2.258 -5.282 0.575 1.00 92.94 124 GLY A CA 1
ATOM 967 C C . GLY A 1 124 ? -3.695 -4.770 0.525 1.00 92.94 124 GLY A C 1
ATOM 968 O O . GLY A 1 124 ? -4.459 -4.984 1.465 1.00 92.94 124 GLY A O 1
ATOM 969 N N . VAL A 1 125 ? -4.071 -4.146 -0.592 1.00 93.94 125 VAL A N 1
ATOM 970 C CA . VAL A 1 125 ? -5.406 -3.565 -0.785 1.00 93.94 125 VAL A CA 1
ATOM 971 C C . VAL A 1 125 ? -6.462 -4.642 -1.053 1.00 93.94 125 VAL A C 1
ATOM 973 O O . VAL A 1 125 ? -7.510 -4.645 -0.414 1.00 93.94 125 VAL A O 1
ATOM 976 N N . CYS A 1 126 ? -6.203 -5.576 -1.974 1.00 89.62 126 CYS A N 1
ATOM 977 C CA . CYS A 1 126 ? -7.249 -6.442 -2.526 1.00 89.62 126 CYS A CA 1
ATOM 978 C C . CYS A 1 126 ? -7.380 -7.806 -1.833 1.00 89.62 126 CYS A C 1
ATOM 980 O O . CYS A 1 126 ? -8.460 -8.391 -1.859 1.00 89.62 126 CYS A O 1
ATOM 982 N N . ARG A 1 127 ? -6.305 -8.355 -1.247 1.00 84.69 127 ARG A N 1
ATOM 983 C CA . ARG A 1 127 ? -6.306 -9.735 -0.710 1.00 84.69 127 ARG A CA 1
ATOM 984 C C . ARG A 1 127 ? -6.319 -9.798 0.811 1.00 84.69 127 ARG A C 1
ATOM 986 O O . ARG A 1 127 ? -6.897 -10.717 1.385 1.00 84.69 127 ARG A O 1
ATOM 993 N N . VAL A 1 128 ? -5.662 -8.852 1.474 1.00 82.31 128 VAL A N 1
ATOM 994 C CA . VAL A 1 128 ? -5.412 -8.912 2.925 1.00 82.31 128 VAL A CA 1
ATOM 995 C C . VAL A 1 128 ? -5.682 -7.590 3.665 1.00 82.31 128 VAL A C 1
ATOM 997 O O . VAL A 1 128 ? -4.885 -7.200 4.523 1.00 82.31 128 VAL A O 1
ATOM 1000 N N . PRO A 1 129 ? -6.824 -6.912 3.440 1.00 80.81 129 PRO A N 1
ATOM 1001 C CA . PRO A 1 129 ? -7.081 -5.611 4.065 1.00 80.81 129 PRO A CA 1
ATOM 1002 C C . PRO A 1 129 ? -7.077 -5.663 5.606 1.00 80.81 129 PRO A C 1
ATOM 1004 O O . PRO A 1 129 ? -6.666 -4.703 6.257 1.00 80.81 129 PRO A O 1
ATOM 1007 N N . TYR A 1 130 ? -7.416 -6.820 6.191 1.00 84.69 130 TYR A N 1
ATOM 1008 C CA . TYR A 1 130 ? -7.483 -7.059 7.643 1.00 84.69 130 TYR A CA 1
ATOM 1009 C C . TYR A 1 130 ? -6.357 -7.944 8.201 1.00 84.69 130 TYR A C 1
ATOM 1011 O O . TYR A 1 130 ? -6.404 -8.357 9.361 1.00 84.69 130 TYR A O 1
ATOM 1019 N N . LYS A 1 131 ? -5.360 -8.301 7.383 1.00 86.56 131 LYS A N 1
ATOM 1020 C CA . LYS A 1 131 ? -4.239 -9.159 7.798 1.00 86.56 131 LYS A CA 1
ATOM 1021 C C . LYS A 1 131 ? -2.901 -8.504 7.478 1.00 86.56 131 LYS A C 1
ATOM 1023 O O . LYS A 1 131 ? -2.791 -7.642 6.604 1.00 86.56 131 LYS A O 1
ATOM 1028 N N . ASN A 1 132 ? -1.870 -8.909 8.206 1.00 82.19 132 ASN A N 1
ATOM 1029 C CA . ASN A 1 132 ? -0.508 -8.559 7.836 1.00 82.19 132 ASN A CA 1
ATOM 1030 C C . ASN A 1 132 ? -0.149 -9.270 6.530 1.00 82.19 132 ASN A C 1
ATOM 1032 O O . ASN A 1 132 ? -0.477 -10.442 6.346 1.00 82.19 132 ASN A O 1
ATOM 1036 N N . PHE A 1 133 ? 0.533 -8.557 5.642 1.00 85.56 133 PHE A N 1
ATOM 1037 C CA . PHE A 1 133 ? 1.147 -9.126 4.451 1.00 85.56 133 PHE A CA 1
ATOM 1038 C C . PHE A 1 133 ? 2.649 -8.927 4.522 1.00 85.56 133 PHE A C 1
ATOM 1040 O O . PHE A 1 133 ? 3.139 -7.924 5.041 1.00 85.56 133 PHE A O 1
ATOM 1047 N N . THR A 1 134 ? 3.372 -9.936 4.057 1.00 89.69 134 THR A N 1
ATOM 1048 C CA . THR A 1 134 ? 4.821 -10.021 4.192 1.00 89.69 134 THR A CA 1
ATOM 1049 C C . THR A 1 134 ? 5.521 -9.353 3.017 1.00 89.69 134 THR A C 1
ATOM 1051 O O . THR A 1 134 ? 4.921 -9.114 1.968 1.00 89.69 134 THR A O 1
ATOM 1054 N N . LEU A 1 135 ? 6.815 -9.080 3.185 1.00 94.56 135 LEU A N 1
ATOM 1055 C CA . LEU A 1 135 ? 7.666 -8.714 2.059 1.00 94.56 135 LEU A CA 1
ATOM 1056 C C . LEU A 1 135 ? 7.747 -9.875 1.062 1.00 94.56 135 LEU A C 1
ATOM 1058 O O . LEU A 1 135 ? 7.720 -11.049 1.449 1.00 94.56 135 LEU A O 1
ATOM 1062 N N . LEU A 1 136 ? 7.836 -9.532 -0.216 1.00 93.88 136 LEU A N 1
ATOM 1063 C CA . LEU A 1 136 ? 7.992 -10.478 -1.307 1.00 93.88 136 LEU A CA 1
ATOM 1064 C C . LEU A 1 136 ? 9.364 -11.158 -1.241 1.00 93.88 136 LEU A C 1
ATOM 1066 O O . LEU A 1 136 ? 10.359 -10.574 -0.801 1.00 93.88 136 LEU A O 1
ATOM 1070 N N . LYS A 1 137 ? 9.393 -12.419 -1.680 1.00 91.88 137 LYS A N 1
ATOM 1071 C CA . LYS A 1 137 ? 10.632 -13.187 -1.864 1.00 91.88 137 LYS A CA 1
ATOM 1072 C C . LYS A 1 137 ? 11.254 -12.962 -3.248 1.00 91.88 137 LYS A C 1
ATOM 1074 O O . LYS A 1 137 ? 12.459 -13.123 -3.381 1.00 91.88 137 LYS A O 1
ATOM 1079 N N . SER A 1 138 ? 10.439 -12.609 -4.240 1.00 91.56 138 SER A N 1
ATOM 1080 C CA . SER A 1 138 ? 10.835 -12.248 -5.606 1.00 91.56 138 SER A CA 1
ATOM 1081 C C . SER A 1 138 ? 10.787 -10.729 -5.810 1.00 91.56 138 SER A C 1
ATOM 1083 O O . SER A 1 138 ? 10.358 -9.992 -4.914 1.00 91.56 138 SER A O 1
ATOM 1085 N N . SER A 1 139 ? 11.197 -10.257 -6.992 1.00 93.19 139 SER A N 1
ATOM 1086 C CA . SER A 1 139 ? 10.967 -8.865 -7.385 1.00 93.19 139 SER A CA 1
ATOM 1087 C C . SER A 1 139 ? 9.462 -8.563 -7.422 1.00 93.19 139 SER A C 1
ATOM 1089 O O . SER A 1 139 ? 8.629 -9.457 -7.625 1.00 93.19 139 SER A O 1
ATOM 1091 N N . LEU A 1 140 ? 9.092 -7.295 -7.219 1.00 94.75 140 LEU A N 1
ATOM 1092 C CA . LEU A 1 140 ? 7.698 -6.886 -7.368 1.00 94.75 140 LEU A CA 1
ATOM 1093 C C . LEU A 1 140 ? 7.217 -7.084 -8.807 1.00 94.75 140 LEU A C 1
ATOM 1095 O O . LEU A 1 140 ? 6.085 -7.510 -8.997 1.00 94.75 140 LEU A O 1
ATOM 1099 N N . LEU A 1 141 ? 8.067 -6.812 -9.800 1.00 94.81 141 LEU A N 1
ATOM 1100 C CA . LEU A 1 141 ? 7.712 -6.943 -11.210 1.00 94.81 141 LEU A CA 1
ATOM 1101 C C . LEU A 1 141 ? 7.337 -8.388 -11.569 1.00 94.81 141 LEU A C 1
ATOM 1103 O O . LEU A 1 141 ? 6.266 -8.612 -12.134 1.00 94.81 141 LEU A O 1
ATOM 1107 N N . ASP A 1 142 ? 8.153 -9.364 -11.166 1.00 93.81 142 ASP A N 1
ATOM 1108 C CA . ASP A 1 142 ? 7.855 -10.786 -11.389 1.00 93.81 142 ASP A CA 1
ATOM 1109 C C . ASP A 1 142 ? 6.589 -11.193 -10.633 1.00 93.81 142 ASP A C 1
ATOM 1111 O O . ASP A 1 142 ? 5.693 -11.822 -11.186 1.00 93.81 142 ASP A O 1
ATOM 1115 N N . HIS A 1 143 ? 6.440 -10.734 -9.385 1.00 95.00 143 HIS A N 1
ATOM 1116 C CA . HIS A 1 143 ? 5.237 -11.010 -8.605 1.00 95.00 143 HIS A CA 1
ATOM 1117 C C . HIS A 1 143 ? 3.955 -10.482 -9.274 1.00 95.00 143 HIS A C 1
ATOM 1119 O O . HIS A 1 143 ? 2.924 -11.157 -9.256 1.00 95.00 143 HIS A O 1
ATOM 1125 N N . LEU A 1 144 ? 3.997 -9.280 -9.857 1.00 95.44 144 LEU A N 1
ATOM 1126 C CA . LEU A 1 144 ? 2.863 -8.687 -10.571 1.00 95.44 144 LEU A CA 1
ATOM 1127 C C . LEU A 1 144 ? 2.502 -9.491 -11.829 1.00 95.44 144 LEU A C 1
ATOM 1129 O O . LEU A 1 144 ? 1.319 -9.711 -12.097 1.00 95.44 144 LEU A O 1
ATOM 1133 N N . ARG A 1 145 ? 3.497 -9.979 -12.573 1.00 95.06 145 ARG A N 1
ATOM 1134 C CA . ARG A 1 145 ? 3.274 -10.816 -13.761 1.00 95.06 145 ARG A CA 1
ATOM 1135 C C . ARG A 1 145 ? 2.687 -12.176 -13.381 1.00 95.06 145 ARG A C 1
ATOM 1137 O O . ARG A 1 145 ? 1.628 -12.543 -13.888 1.00 95.06 145 ARG A O 1
ATOM 1144 N N . ASP A 1 146 ? 3.308 -12.858 -12.423 1.00 94.81 146 ASP A N 1
ATOM 1145 C CA . ASP A 1 146 ? 2.997 -14.250 -12.087 1.00 94.81 146 ASP A CA 1
ATOM 1146 C C . ASP A 1 146 ? 1.695 -14.399 -11.289 1.00 94.81 146 ASP A C 1
ATOM 1148 O O . ASP A 1 146 ? 0.919 -15.324 -11.517 1.00 94.81 146 ASP A O 1
ATOM 1152 N N . TYR A 1 147 ? 1.432 -13.488 -10.342 1.00 94.75 147 TYR A N 1
ATOM 1153 C CA . TYR A 1 147 ? 0.324 -13.634 -9.385 1.00 94.75 147 TYR A CA 1
ATOM 1154 C C . TYR A 1 147 ? -0.844 -12.683 -9.632 1.00 94.75 147 TYR A C 1
ATOM 1156 O O . TYR A 1 147 ? -1.895 -12.853 -9.003 1.00 94.75 147 TYR A O 1
AT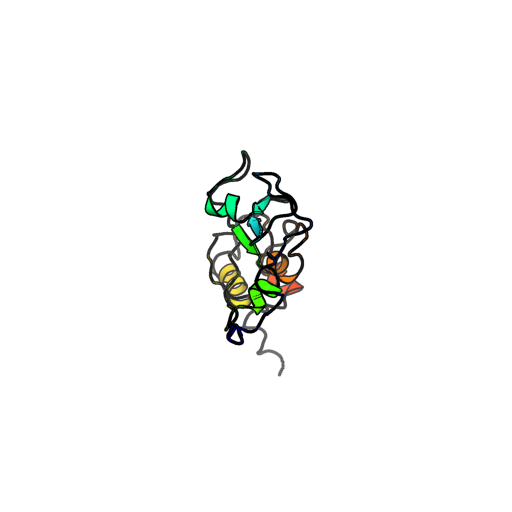OM 1164 N N . HIS A 1 148 ? -0.674 -11.676 -10.491 1.00 94.56 148 HIS A N 1
ATOM 1165 C CA . HIS A 1 148 ? -1.728 -10.720 -10.837 1.00 94.56 148 HIS A CA 1
ATOM 1166 C C . HIS A 1 148 ? -2.067 -10.706 -12.333 1.00 94.56 148 HIS A C 1
ATOM 1168 O O . HIS A 1 148 ? -2.961 -9.964 -12.727 1.00 94.56 148 HIS A O 1
ATOM 1174 N N . GLY A 1 149 ? -1.412 -11.538 -13.154 1.00 91.81 149 GLY A N 1
ATOM 1175 C CA . GLY A 1 149 ? -1.718 -11.657 -14.582 1.00 91.81 149 GLY A CA 1
ATOM 1176 C C . GLY A 1 149 ? -1.405 -10.391 -15.382 1.00 91.81 149 GLY A C 1
ATOM 1177 O O . GLY A 1 149 ? -1.895 -10.232 -16.497 1.00 91.81 149 GLY A O 1
ATOM 1178 N N . LEU A 1 150 ? -0.595 -9.484 -14.828 1.00 91.19 150 LEU A N 1
ATOM 1179 C CA . LEU A 1 150 ? -0.216 -8.222 -15.458 1.00 91.19 150 LEU A CA 1
ATOM 1180 C C . LEU A 1 150 ? 0.949 -8.463 -16.425 1.00 91.19 150 LEU A C 1
ATOM 1182 O O . LEU A 1 150 ? 2.077 -8.013 -16.204 1.00 91.19 150 LEU A O 1
ATOM 1186 N N . LYS A 1 151 ? 0.669 -9.209 -17.496 1.00 85.75 151 LYS A N 1
ATOM 1187 C CA . LYS A 1 151 ? 1.610 -9.506 -18.585 1.00 85.75 151 LYS A CA 1
ATOM 1188 C C . LYS A 1 151 ? 1.852 -8.273 -19.449 1.00 85.75 151 LYS A C 1
ATOM 1190 O O . LYS A 1 151 ? 0.934 -7.470 -19.640 1.00 85.75 151 LYS A O 1
ATOM 1195 N N . GLY A 1 152 ? 3.097 -8.074 -19.884 1.00 70.25 152 GLY A N 1
ATOM 1196 C CA . GLY A 1 152 ? 3.482 -6.941 -20.733 1.00 70.25 152 GLY A CA 1
ATOM 1197 C C . GLY A 1 152 ? 2.674 -6.917 -22.032 1.00 70.25 152 GLY A C 1
ATOM 1198 O O . GLY A 1 152 ? 2.157 -7.945 -22.465 1.00 70.25 152 GLY A O 1
ATOM 1199 N N . THR A 1 153 ? 2.557 -5.750 -22.657 1.00 62.94 153 THR A N 1
ATOM 1200 C CA . THR A 1 153 ? 1.794 -5.561 -23.904 1.00 62.94 153 THR A CA 1
ATOM 1201 C C . THR A 1 153 ? 2.368 -6.318 -25.112 1.00 62.94 153 THR A C 1
ATOM 1203 O O . THR A 1 153 ? 1.693 -6.423 -26.130 1.00 62.94 153 THR A O 1
ATOM 1206 N N . GLU A 1 154 ? 3.564 -6.902 -25.007 1.00 55.31 154 GLU A N 1
ATOM 1207 C CA . GLU A 1 154 ? 4.253 -7.590 -26.110 1.00 55.31 154 GLU A CA 1
ATOM 1208 C C . GLU A 1 154 ? 3.835 -9.064 -26.309 1.00 55.31 154 GLU A C 1
ATOM 1210 O O . GLU A 1 154 ? 4.068 -9.629 -27.373 1.00 55.31 154 GLU A O 1
ATOM 1215 N N . GLU A 1 155 ? 3.162 -9.707 -25.346 1.00 51.53 155 GLU A N 1
ATOM 1216 C CA . GLU A 1 155 ? 2.809 -11.140 -25.452 1.00 51.53 155 GLU A CA 1
ATOM 1217 C C . GLU A 1 155 ? 1.461 -11.419 -26.145 1.00 51.53 155 GLU A C 1
ATOM 1219 O O . GLU A 1 155 ? 1.104 -12.576 -26.361 1.00 51.53 155 GLU A O 1
ATOM 1224 N N . ALA A 1 156 ? 0.706 -10.388 -26.536 1.00 44.91 156 ALA A N 1
ATOM 1225 C CA . ALA A 1 156 ? -0.599 -10.554 -27.185 1.00 44.91 156 ALA A CA 1
ATOM 1226 C C . ALA A 1 156 ? -0.525 -10.858 -28.700 1.00 44.91 156 ALA A C 1
ATOM 1228 O O . ALA A 1 156 ? -1.565 -11.038 -29.328 1.00 44.91 156 ALA A O 1
ATOM 1229 N N . GLN A 1 157 ? 0.673 -10.917 -29.300 1.00 46.66 157 GLN A N 1
ATOM 1230 C CA . GLN A 1 157 ? 0.848 -11.039 -30.758 1.00 46.66 157 GLN A CA 1
ATOM 1231 C C . GLN A 1 157 ? 1.454 -12.363 -31.249 1.00 46.66 157 GLN A C 1
ATOM 1233 O O . GLN A 1 157 ? 1.670 -12.499 -32.449 1.00 46.66 157 GLN A O 1
ATOM 1238 N N . ASN A 1 158 ? 1.694 -13.359 -30.387 1.00 42.00 158 ASN A N 1
ATOM 1239 C CA . ASN A 1 158 ? 2.255 -14.649 -30.825 1.00 42.00 158 ASN A CA 1
ATOM 1240 C C . ASN A 1 158 ? 1.321 -15.840 -30.562 1.00 42.00 158 ASN A C 1
ATOM 1242 O O . ASN A 1 158 ? 1.707 -16.873 -30.020 1.00 42.00 158 ASN A O 1
ATOM 1246 N N . SER A 1 159 ? 0.049 -15.661 -30.912 1.00 44.09 159 SER A N 1
ATOM 1247 C CA . SER A 1 159 ? -0.968 -16.716 -30.975 1.00 44.09 159 SER A CA 1
ATOM 1248 C C . SER A 1 159 ? -1.667 -16.629 -32.332 1.00 44.09 159 SER A C 1
ATOM 1250 O O . SER A 1 159 ? -2.843 -16.278 -32.409 1.00 44.09 159 SER A O 1
ATOM 1252 N N . GLY A 1 160 ? -0.893 -16.844 -33.395 1.00 36.91 160 GLY A N 1
ATOM 1253 C CA . GLY A 1 160 ? -1.359 -16.997 -34.773 1.00 36.91 160 GLY A CA 1
ATOM 1254 C C . GLY A 1 160 ? -1.011 -18.383 -35.282 1.00 36.91 160 GLY A C 1
ATOM 1255 O O . GLY A 1 160 ? 0.109 -18.840 -34.959 1.00 36.91 160 GLY A O 1
#

InterPro domains:
  IPR000433 Zinc finger, ZZ-type [PF00569] (22-62)
  IPR000433 Zinc finger, ZZ-type [PS01357] (24-51)
  IPR000433 Zinc finger, ZZ-type [PS50135] (19-75)
  IPR000433 Zinc finger, ZZ-type [SM00291] (18-62)
  IPR008598 Di19, zinc-binding domain [PF05605] (87-148)
  IPR043145 Zinc finger, ZZ-type superfamily [G3DSA:3.30.60.90] (16-69)
  IPR050774 KCMF1 and Dystrophin [PTHR12268] (23-72)

Secondary structure (DSSP, 8-state):
----------TTSSS--EE-S---TTT--SSEES-EEEESSSTT-EEEHHHHHTT---TT--TTS-EEEE--HHHHHTSSSPPS--B--TTT---SB-HHHHHHHHHHHHTT--S-----HHIIIII-TTS--PPPSS-HHHHHHHHH----GGGGG---